Protein AF-A0A255Z510-F1 (afdb_monomer_lite)

Radius of gyration: 31.75 Å; chains: 1; bounding box: 48×51×96 Å

Structure (mmCIF, N/CA/C/O backbone):
data_AF-A0A255Z510-F1
#
_entry.id   AF-A0A255Z510-F1
#
loop_
_atom_site.group_PDB
_atom_site.id
_atom_site.type_symbol
_atom_site.label_atom_id
_atom_site.label_alt_id
_atom_site.label_comp_id
_atom_site.label_asym_id
_atom_site.label_entity_id
_atom_site.label_seq_id
_atom_site.pdbx_PDB_ins_code
_atom_site.Cartn_x
_atom_site.Cartn_y
_atom_site.Cartn_z
_atom_site.occupancy
_atom_site.B_iso_or_equiv
_atom_site.auth_seq_id
_atom_site.auth_comp_id
_atom_site.auth_asym_id
_atom_site.auth_atom_id
_atom_site.pdbx_PDB_model_num
ATOM 1 N N . MET A 1 1 ? -26.897 36.669 33.345 1.00 43.53 1 MET A N 1
ATOM 2 C CA . MET A 1 1 ? -26.541 37.392 32.107 1.00 43.53 1 MET A CA 1
ATOM 3 C C . MET A 1 1 ? -25.607 36.498 31.309 1.00 43.53 1 MET A C 1
ATOM 5 O O . MET A 1 1 ? -24.496 36.248 31.752 1.00 43.53 1 MET A O 1
ATOM 9 N N . LEU A 1 2 ? -26.125 35.897 30.235 1.00 43.50 2 LEU A N 1
ATOM 10 C CA . LEU A 1 2 ? -25.404 34.977 29.353 1.00 43.50 2 LEU A CA 1
ATOM 11 C C . LEU A 1 2 ? -24.525 35.775 28.381 1.00 43.50 2 LEU A C 1
ATOM 13 O O . LEU A 1 2 ? -25.047 36.623 27.664 1.00 43.50 2 LEU A O 1
ATOM 17 N N . ALA A 1 3 ? -23.245 35.425 28.277 1.00 45.19 3 ALA A N 1
ATOM 18 C CA . ALA A 1 3 ? -22.443 35.682 27.085 1.00 45.19 3 ALA A CA 1
ATOM 19 C C . ALA A 1 3 ? -21.872 34.339 26.617 1.00 45.19 3 ALA A C 1
ATOM 21 O O . ALA A 1 3 ? -20.962 33.766 27.207 1.00 45.19 3 ALA A O 1
ATOM 22 N N . ARG A 1 4 ? -22.534 33.800 25.598 1.00 41.00 4 ARG A N 1
ATOM 23 C CA . ARG A 1 4 ? -22.317 32.504 24.963 1.00 41.00 4 ARG A CA 1
ATOM 24 C C . ARG A 1 4 ? -21.358 32.753 23.795 1.00 41.00 4 ARG A C 1
ATOM 26 O O . ARG A 1 4 ? -21.764 33.363 22.812 1.00 41.00 4 ARG A O 1
ATOM 33 N N . GLN A 1 5 ? -20.093 32.352 23.915 1.00 53.41 5 GLN A N 1
ATOM 34 C CA . GLN A 1 5 ? -19.145 32.389 22.796 1.00 53.41 5 GLN A CA 1
ATOM 35 C C . GLN A 1 5 ? -19.374 31.164 21.908 1.00 53.41 5 GLN A C 1
ATOM 37 O O . GLN A 1 5 ? -19.189 30.022 22.320 1.00 53.41 5 GLN A O 1
ATOM 42 N N . ILE A 1 6 ? -19.856 31.439 20.700 1.00 55.66 6 ILE A N 1
ATOM 43 C CA . ILE A 1 6 ? -20.135 30.487 19.629 1.00 55.66 6 ILE A CA 1
ATOM 44 C C . ILE A 1 6 ? -18.880 30.445 18.743 1.00 55.66 6 ILE A C 1
ATOM 46 O O . ILE A 1 6 ? -18.477 31.506 18.259 1.00 55.66 6 ILE A O 1
ATOM 50 N N . PRO A 1 7 ? -18.246 29.282 18.508 1.00 52.12 7 PRO A N 1
ATOM 51 C CA . PRO A 1 7 ? -17.220 29.176 17.483 1.00 52.12 7 PRO A CA 1
ATOM 52 C C . PRO A 1 7 ? -17.886 29.351 16.116 1.00 52.12 7 PRO A C 1
ATOM 54 O O . PRO A 1 7 ? -18.854 28.670 15.777 1.00 52.12 7 PRO A O 1
ATOM 57 N N . ILE A 1 8 ? -17.390 30.333 15.371 1.00 60.22 8 ILE A N 1
ATOM 58 C CA . ILE A 1 8 ? -17.887 30.732 14.059 1.00 60.22 8 ILE A CA 1
ATOM 59 C C . ILE A 1 8 ? -17.797 29.536 13.107 1.00 60.22 8 ILE A C 1
ATOM 61 O O . ILE A 1 8 ? -16.718 29.039 12.790 1.00 60.22 8 ILE A O 1
ATOM 65 N N . LEU A 1 9 ? -18.974 29.086 12.677 1.00 47.97 9 LEU A N 1
ATOM 66 C CA . LEU A 1 9 ? -19.197 28.187 11.557 1.00 47.97 9 LEU A CA 1
ATOM 67 C C . LEU A 1 9 ? -18.524 28.746 10.297 1.00 47.97 9 LEU A C 1
ATOM 69 O O . LEU A 1 9 ? -18.868 29.829 9.823 1.00 47.97 9 LEU A O 1
ATOM 73 N N . LEU A 1 10 ? -17.605 27.962 9.735 1.00 48.06 10 LEU A N 1
ATOM 74 C CA . LEU A 1 10 ? -17.182 28.040 8.341 1.00 48.06 10 LEU A CA 1
ATOM 75 C C . LEU A 1 10 ? -18.398 27.762 7.442 1.00 48.06 10 LEU A C 1
ATOM 77 O O . LEU A 1 10 ? -18.708 26.622 7.107 1.00 48.06 10 LEU A O 1
ATOM 81 N N . LEU A 1 11 ? -19.106 28.826 7.073 1.00 47.59 11 LEU A N 1
ATOM 82 C CA . LEU A 1 11 ? -20.042 28.843 5.955 1.00 47.59 11 LEU A CA 1
ATOM 83 C C . LEU A 1 11 ? -19.226 28.819 4.656 1.00 47.59 11 LEU A C 1
ATOM 85 O O . LEU A 1 11 ? -18.730 29.850 4.208 1.00 47.59 11 LEU A O 1
ATOM 89 N N . LEU A 1 12 ? -19.080 27.634 4.059 1.00 52.16 12 LEU A N 1
ATOM 90 C CA . LEU A 1 12 ? -18.736 27.509 2.644 1.00 52.16 12 LEU A CA 1
ATOM 91 C C . LEU A 1 12 ? -19.890 28.098 1.813 1.00 52.16 12 LEU A C 1
ATOM 93 O O . LEU A 1 12 ? -21.011 27.591 1.916 1.00 52.16 12 LEU A O 1
ATOM 97 N N . PRO A 1 13 ? -19.664 29.103 0.949 1.00 51.03 13 PRO A N 1
ATOM 98 C CA . PRO A 1 13 ? -20.628 29.416 -0.088 1.00 51.03 13 PRO A CA 1
ATOM 99 C C . PRO A 1 13 ? -20.560 28.331 -1.171 1.00 51.03 13 PRO A C 1
ATOM 101 O O . PRO A 1 13 ? -19.645 28.289 -1.991 1.00 51.03 13 PRO A O 1
ATOM 104 N N . LEU A 1 14 ? -21.570 27.460 -1.190 1.00 54.03 14 LEU A N 1
ATOM 105 C CA . LEU A 1 14 ? -22.031 26.787 -2.403 1.00 54.03 14 LEU A CA 1
ATOM 106 C C . LEU A 1 14 ? -22.620 27.856 -3.334 1.00 54.03 14 LEU A C 1
ATOM 108 O O . LEU A 1 14 ? -23.817 28.126 -3.305 1.00 54.03 14 LEU A O 1
ATOM 112 N N . ALA A 1 15 ? -21.771 28.501 -4.131 1.00 50.41 15 ALA A N 1
ATOM 113 C CA . ALA A 1 15 ? -22.198 29.317 -5.259 1.00 50.41 15 ALA A CA 1
ATOM 114 C C . ALA A 1 15 ? -21.095 29.377 -6.327 1.00 50.41 15 ALA A C 1
ATOM 116 O O . ALA A 1 15 ? -19.949 29.701 -6.033 1.00 50.41 15 ALA A O 1
ATOM 117 N N . ALA A 1 16 ? -21.501 29.112 -7.571 1.00 42.50 16 ALA A N 1
ATOM 118 C CA . ALA A 1 16 ? -20.782 29.350 -8.825 1.00 42.50 16 ALA A CA 1
ATOM 119 C C . ALA A 1 16 ? -19.654 28.370 -9.218 1.00 42.50 16 ALA A C 1
ATOM 121 O O . ALA A 1 16 ? -18.504 28.749 -9.417 1.00 42.50 16 ALA A O 1
ATOM 122 N N . CYS A 1 17 ? -20.028 27.123 -9.522 1.00 51.06 17 CYS A N 1
ATOM 123 C CA . CYS A 1 17 ? -19.419 26.410 -10.653 1.00 51.06 17 CYS A CA 1
ATOM 124 C C . CYS A 1 17 ? -20.093 26.863 -11.958 1.00 51.06 17 CYS A C 1
ATOM 126 O O . CYS A 1 17 ? -20.907 26.151 -12.531 1.00 51.06 17 CYS A O 1
ATOM 128 N N . SER A 1 18 ? -19.790 28.077 -12.408 1.00 53.31 18 SER A N 1
ATOM 129 C CA . SER A 1 18 ? -20.008 28.509 -13.792 1.00 53.31 18 SER A CA 1
ATOM 130 C C . SER A 1 18 ? -19.282 29.831 -13.998 1.00 53.31 18 SER A C 1
ATOM 132 O O . SER A 1 18 ? -19.468 30.746 -13.203 1.00 53.31 18 SER A O 1
ATOM 134 N N . ALA A 1 19 ? -18.518 29.929 -15.084 1.00 49.62 19 ALA A N 1
ATOM 135 C CA . ALA A 1 19 ? -17.685 31.066 -15.482 1.00 49.62 19 ALA A CA 1
ATOM 136 C C . ALA A 1 19 ? -16.285 31.130 -14.841 1.00 49.62 19 ALA A C 1
ATOM 138 O O . ALA A 1 19 ? -15.955 32.001 -14.043 1.00 49.62 19 ALA A O 1
ATOM 139 N N . ARG A 1 20 ? -15.394 30.274 -15.345 1.00 41.16 20 ARG A N 1
ATOM 140 C CA . ARG A 1 20 ? -14.056 30.732 -15.742 1.00 41.16 20 ARG A CA 1
ATOM 141 C C . ARG A 1 20 ? -13.847 30.360 -17.201 1.00 41.16 20 ARG A C 1
ATOM 143 O O . ARG A 1 20 ? -13.207 29.375 -17.543 1.00 41.16 20 ARG A O 1
ATOM 150 N N . GLY A 1 21 ? -14.538 31.130 -18.044 1.00 41.62 21 GLY A N 1
ATOM 151 C CA . GLY A 1 21 ? -14.236 31.219 -19.463 1.00 41.62 21 GLY A CA 1
ATOM 152 C C . GLY A 1 21 ? -12.807 31.720 -19.593 1.00 41.62 21 GLY A C 1
ATOM 153 O O . GLY A 1 21 ? -12.439 32.707 -18.960 1.00 41.62 21 GLY A O 1
ATOM 154 N N . GLY A 1 22 ? -11.996 30.964 -20.321 1.00 43.47 22 GLY A N 1
ATOM 155 C CA . GLY A 1 22 ? -10.623 31.336 -20.591 1.00 43.47 22 GLY A CA 1
ATOM 156 C C . GLY A 1 22 ? -10.563 32.637 -21.380 1.00 43.47 22 GLY A C 1
ATOM 157 O O . GLY A 1 22 ? -11.280 32.803 -22.366 1.00 43.47 22 GLY A O 1
ATOM 158 N N . ASP A 1 23 ? -9.650 33.510 -20.971 1.00 50.34 23 ASP A N 1
ATOM 159 C CA . ASP A 1 23 ? -9.119 34.615 -21.769 1.00 50.34 23 ASP A CA 1
ATOM 160 C C . ASP A 1 23 ? -8.223 34.074 -22.894 1.00 50.34 23 ASP A C 1
ATOM 162 O O . ASP A 1 23 ? -7.039 34.390 -23.002 1.00 50.34 23 ASP A O 1
ATOM 166 N N . TRP A 1 24 ? -8.790 33.223 -23.744 1.00 44.78 24 TRP A N 1
ATOM 167 C CA . TRP A 1 24 ? -8.197 32.911 -25.034 1.00 44.78 24 TRP A CA 1
ATOM 168 C C . TRP A 1 24 ? -8.924 33.749 -26.083 1.00 44.78 24 TRP A C 1
ATOM 170 O O . TRP A 1 24 ? -10.155 33.688 -26.145 1.00 44.78 24 TRP A O 1
ATOM 180 N N . PRO A 1 25 ? -8.216 34.535 -26.914 1.00 54.12 25 PRO A N 1
ATOM 181 C CA . PRO A 1 25 ? -8.852 35.228 -28.023 1.00 54.12 25 PRO A CA 1
ATOM 182 C C . PRO A 1 25 ? -9.465 34.175 -28.947 1.00 54.12 25 PRO A C 1
ATOM 184 O O . PRO A 1 25 ? -8.770 33.416 -29.620 1.00 54.12 25 PRO A O 1
ATOM 187 N N . THR A 1 26 ? -10.791 34.082 -28.928 1.00 58.22 26 THR A N 1
ATOM 188 C CA . THR A 1 26 ? -11.532 33.131 -29.745 1.00 58.22 26 THR A CA 1
ATOM 189 C C . THR A 1 26 ? -11.298 33.462 -31.215 1.00 58.22 26 THR A C 1
ATOM 191 O O . THR A 1 26 ? -11.660 34.546 -31.663 1.00 58.22 26 THR A O 1
ATOM 194 N N . LEU A 1 27 ? -10.778 32.508 -31.989 1.00 55.25 27 LEU A N 1
ATOM 195 C CA . LEU A 1 27 ? -10.729 32.572 -33.459 1.00 55.25 27 LEU A CA 1
ATOM 196 C C . LEU A 1 27 ? -12.120 32.426 -34.111 1.00 55.25 27 LEU A C 1
ATOM 198 O O . LEU A 1 27 ? -12.230 32.270 -35.325 1.00 55.25 27 LEU A O 1
ATOM 202 N N . ALA A 1 28 ? -13.193 32.444 -33.318 1.00 52.06 28 ALA A N 1
ATOM 203 C CA . ALA A 1 28 ? -14.554 32.424 -33.821 1.00 52.06 28 ALA A CA 1
ATOM 204 C C . ALA A 1 28 ? -14.923 33.826 -34.348 1.00 52.06 28 ALA A C 1
ATOM 206 O O . ALA A 1 28 ? -14.896 34.783 -33.569 1.00 52.06 28 ALA A O 1
ATOM 207 N N . PRO A 1 29 ? -15.267 33.976 -35.640 1.00 55.94 29 PRO A N 1
ATOM 208 C CA . PRO A 1 29 ? -15.666 35.266 -36.188 1.00 55.94 29 PRO A CA 1
ATOM 209 C C . PRO A 1 29 ? -16.966 35.748 -35.537 1.00 55.94 29 PRO A C 1
ATOM 211 O O . PRO A 1 29 ? -17.890 34.964 -35.295 1.00 55.94 29 PRO A O 1
ATOM 214 N N . ARG A 1 30 ? -17.045 37.054 -35.261 1.00 55.94 30 ARG A N 1
ATOM 215 C CA . ARG A 1 30 ? -18.256 37.686 -34.727 1.00 55.94 30 ARG A CA 1
ATOM 216 C C . ARG A 1 30 ? -19.338 37.735 -35.807 1.00 55.94 30 ARG A C 1
ATOM 218 O O . ARG A 1 30 ? -19.047 37.784 -37.002 1.00 55.94 30 ARG A O 1
ATOM 225 N N . ALA A 1 31 ? -20.605 37.736 -35.392 1.00 47.28 31 ALA A N 1
ATOM 226 C CA . ALA A 1 31 ? -21.730 37.854 -36.316 1.00 47.28 31 ALA A CA 1
ATOM 227 C C . ALA A 1 31 ? -21.618 39.162 -37.125 1.00 47.28 31 ALA A C 1
ATOM 229 O O . ALA A 1 31 ? -21.738 40.248 -36.566 1.00 47.28 31 ALA A O 1
ATOM 230 N N . GLY A 1 32 ? -21.357 39.043 -38.432 1.00 57.75 32 GLY A N 1
ATOM 231 C CA . GLY A 1 32 ? -21.171 40.169 -39.357 1.00 57.75 32 GLY A CA 1
ATOM 232 C C . GLY A 1 32 ? -19.740 40.363 -39.877 1.00 57.75 32 GLY A C 1
ATOM 233 O O . GLY A 1 32 ? -19.560 41.063 -40.870 1.00 57.75 32 GLY A O 1
ATOM 234 N N . GLU A 1 33 ? -18.732 39.710 -39.294 1.00 51.09 33 GLU A N 1
ATOM 235 C CA . GLU A 1 33 ? -17.363 39.726 -39.821 1.00 51.09 33 GLU A CA 1
ATOM 236 C C . GLU A 1 33 ? -17.182 38.589 -40.835 1.00 51.09 33 GLU A C 1
ATOM 238 O O . GLU A 1 33 ? -17.042 37.413 -40.493 1.00 51.09 33 GLU A O 1
ATOM 243 N N . ILE A 1 34 ? -17.216 38.932 -42.122 1.00 47.69 34 ILE A N 1
ATOM 244 C CA . ILE A 1 34 ? -16.872 38.006 -43.203 1.00 47.69 34 ILE A CA 1
ATOM 245 C C . ILE A 1 34 ? -15.348 37.859 -43.195 1.00 47.69 34 ILE A C 1
ATOM 247 O O . ILE A 1 34 ? -14.644 38.754 -43.657 1.00 47.69 34 ILE A O 1
ATOM 251 N N . SER A 1 35 ? -14.818 36.744 -42.680 1.00 46.91 35 SER A N 1
ATOM 252 C CA . SER A 1 35 ? -13.405 36.402 -42.886 1.00 46.91 35 SER A CA 1
ATOM 253 C C . SER A 1 35 ? -13.127 36.297 -44.394 1.00 46.91 35 SER A C 1
ATOM 255 O O . SER A 1 35 ? -13.688 35.412 -4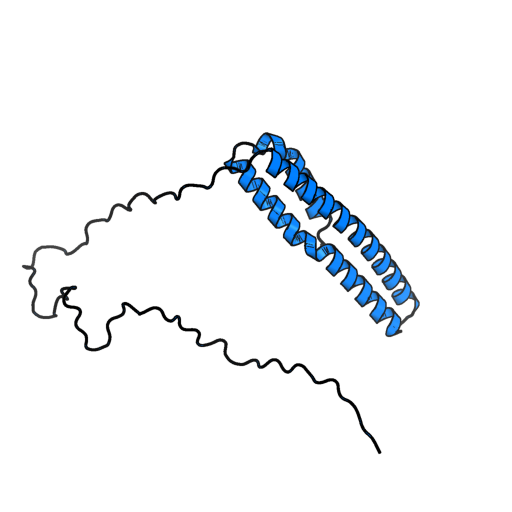5.042 1.00 46.91 35 SER A O 1
ATOM 257 N N . PRO A 1 36 ? -12.248 37.136 -44.974 1.00 52.69 36 PRO A N 1
ATOM 258 C CA . PRO A 1 36 ? -12.005 37.152 -46.419 1.00 52.69 36 PRO A CA 1
ATOM 259 C C . PRO A 1 36 ? -11.209 35.937 -46.926 1.00 52.69 36 PRO A C 1
ATOM 261 O O . PRO A 1 36 ? -11.006 35.796 -48.127 1.00 52.69 36 PRO A O 1
ATOM 264 N N . MET A 1 37 ? -10.758 35.047 -46.036 1.00 49.12 37 MET A N 1
ATOM 265 C CA . MET A 1 37 ? -9.882 33.918 -46.377 1.00 49.12 37 MET A CA 1
ATOM 266 C C . MET A 1 37 ? -10.582 32.558 -46.468 1.00 49.12 37 MET A C 1
ATOM 268 O O . MET A 1 37 ? -9.915 31.559 -46.717 1.00 49.12 37 MET A O 1
ATOM 272 N N . VAL A 1 38 ? -11.911 32.495 -46.333 1.00 50.78 38 VAL A N 1
ATOM 273 C CA . VAL A 1 38 ? -12.667 31.265 -46.623 1.00 50.78 38 VAL A CA 1
ATOM 274 C C . VAL A 1 38 ? -13.738 31.574 -47.667 1.00 50.78 38 VAL A C 1
ATOM 276 O O . VAL A 1 38 ? -14.759 32.176 -47.324 1.00 50.78 38 VAL A O 1
ATOM 279 N N . PRO A 1 39 ? -13.550 31.177 -48.938 1.00 51.88 39 PRO A N 1
ATOM 280 C CA . PRO A 1 39 ? -14.595 31.292 -49.944 1.00 51.88 39 PRO A CA 1
ATOM 281 C C . PRO A 1 39 ? -15.798 30.446 -49.511 1.00 51.88 39 PRO A C 1
ATOM 283 O O . PRO A 1 39 ? -15.734 29.218 -49.496 1.00 51.88 39 PRO A O 1
ATOM 286 N N . ARG A 1 40 ? -16.902 31.091 -49.125 1.00 53.81 40 ARG A N 1
ATOM 287 C CA . ARG A 1 40 ? -18.178 30.399 -48.918 1.00 53.81 40 ARG A CA 1
ATOM 288 C C . ARG A 1 40 ? -18.916 30.337 -50.250 1.00 53.81 40 ARG A C 1
ATOM 290 O O . ARG A 1 40 ? -19.138 31.369 -50.878 1.00 53.81 40 ARG A O 1
ATOM 297 N N . ASN A 1 41 ? -19.319 29.136 -50.658 1.00 49.06 41 ASN A N 1
ATOM 298 C CA . ASN A 1 41 ? -20.249 28.962 -51.770 1.00 49.06 41 ASN A CA 1
ATOM 299 C C . ASN A 1 41 ? -21.584 29.624 -51.401 1.00 49.06 41 ASN A C 1
ATOM 301 O O . ASN A 1 41 ? -22.259 29.205 -50.462 1.00 49.06 41 ASN A O 1
ATOM 305 N N . VAL A 1 42 ? -21.938 30.688 -52.120 1.00 52.69 42 VAL A N 1
ATOM 306 C CA . VAL A 1 42 ? -23.204 31.407 -51.955 1.00 52.69 42 VAL A CA 1
ATOM 307 C C . VAL A 1 42 ? -24.281 30.644 -52.723 1.00 52.69 42 VAL A C 1
ATOM 309 O O . VAL A 1 42 ? -24.102 30.340 -53.905 1.00 52.69 42 VAL A O 1
ATOM 312 N N . ALA A 1 43 ? -25.399 30.322 -52.071 1.00 43.84 43 ALA A N 1
ATOM 313 C CA . ALA A 1 43 ? -26.524 29.671 -52.735 1.00 43.84 43 ALA A CA 1
ATOM 314 C C . ALA A 1 43 ? -27.010 30.547 -53.906 1.00 43.84 43 ALA A C 1
ATOM 316 O O . ALA A 1 43 ? -27.406 31.692 -53.705 1.00 43.84 43 ALA A O 1
ATOM 317 N N . GLY A 1 44 ? -26.924 30.019 -55.132 1.00 52.47 44 GLY A N 1
ATOM 318 C CA . GLY A 1 44 ? -27.291 30.722 -56.369 1.00 52.47 44 GLY A CA 1
ATOM 319 C C . GLY A 1 44 ? -26.119 31.195 -57.241 1.00 52.47 44 GLY A C 1
ATOM 320 O O . GLY A 1 44 ? -26.348 31.551 -58.392 1.00 52.47 44 GLY A O 1
ATOM 321 N N . GLN A 1 45 ? -24.870 31.140 -56.765 1.00 50.62 45 GLN A N 1
ATOM 322 C CA . GLN A 1 45 ? -23.679 31.316 -57.611 1.00 50.62 45 GLN A CA 1
ATOM 323 C C . GLN A 1 45 ? -22.806 30.063 -57.548 1.00 50.62 45 GLN A C 1
ATOM 325 O O . GLN A 1 45 ? -21.812 30.000 -56.826 1.00 50.62 45 GLN A O 1
ATOM 330 N N . GLN A 1 46 ? -23.186 29.038 -58.310 1.00 47.78 46 GLN A N 1
ATOM 331 C CA . GLN A 1 46 ? -22.323 27.879 -58.509 1.00 47.78 46 GLN A CA 1
ATOM 332 C C . GLN A 1 46 ? -21.191 28.244 -59.478 1.00 47.78 46 GLN A C 1
ATOM 334 O O . GLN A 1 46 ? -21.429 28.519 -60.650 1.00 47.78 46 GLN A O 1
ATOM 339 N N . ARG A 1 47 ? -19.946 28.238 -58.986 1.00 50.28 47 ARG A N 1
ATOM 340 C CA . ARG A 1 47 ? -18.723 28.264 -59.815 1.00 50.28 47 ARG A CA 1
ATOM 341 C C . ARG A 1 47 ? -18.262 26.867 -60.247 1.00 50.28 47 ARG A C 1
ATOM 343 O O . ARG A 1 47 ? -17.194 26.735 -60.835 1.00 50.28 47 ARG A O 1
ATOM 350 N N . CYS A 1 48 ? -19.049 25.833 -59.970 1.00 46.38 48 CYS A N 1
ATOM 351 C CA . CYS A 1 48 ? -18.772 24.479 -60.427 1.00 46.38 48 CYS A CA 1
ATOM 352 C C . CYS A 1 48 ? -19.699 24.171 -61.607 1.00 46.38 48 CYS A C 1
ATOM 354 O O . CYS A 1 48 ? -20.914 24.128 -61.403 1.00 46.38 48 CYS A O 1
ATOM 356 N N . PRO A 1 49 ? -19.178 23.978 -62.834 1.00 46.09 49 PRO A N 1
ATOM 357 C CA . PRO A 1 49 ? -19.983 23.396 -63.894 1.00 46.09 49 PRO A CA 1
ATOM 358 C C . PRO A 1 49 ? -20.447 22.007 -63.438 1.00 46.09 49 PRO A C 1
ATOM 360 O O . PRO A 1 49 ? -19.679 21.233 -62.866 1.00 46.09 49 PRO A O 1
ATOM 363 N N . VAL A 1 50 ? -21.735 21.748 -63.642 1.00 47.78 50 VAL A N 1
ATOM 364 C CA . VAL A 1 50 ? -22.496 20.575 -63.196 1.00 47.78 50 VAL A CA 1
ATOM 365 C C . VAL A 1 50 ? -21.932 19.297 -63.833 1.00 47.78 50 VAL A C 1
ATOM 367 O O . VAL A 1 50 ? -22.447 18.851 -64.849 1.00 47.78 50 VAL A O 1
ATOM 370 N N . ALA A 1 51 ? -20.835 18.749 -63.295 1.00 50.12 51 ALA A N 1
ATOM 371 C CA . ALA A 1 51 ? -20.290 17.441 -63.692 1.00 50.12 51 ALA A CA 1
ATOM 372 C C . ALA A 1 51 ? -19.184 16.874 -62.771 1.00 50.12 51 ALA A C 1
ATOM 374 O O . ALA A 1 51 ? -18.474 15.967 -63.199 1.00 50.12 51 ALA A O 1
ATOM 375 N N . VAL A 1 52 ? -18.964 17.382 -61.551 1.00 51.06 52 VAL A N 1
ATOM 376 C CA . VAL A 1 52 ? -17.927 16.803 -60.675 1.00 51.06 52 VAL A CA 1
ATOM 377 C C . VAL A 1 52 ? -18.425 16.719 -59.240 1.00 51.06 52 VAL A C 1
ATOM 379 O O . VAL A 1 52 ? -18.647 17.744 -58.595 1.00 51.06 52 VAL A O 1
ATOM 382 N N . ASP A 1 53 ? -18.603 15.491 -58.755 1.00 49.47 53 ASP A N 1
ATOM 383 C CA . ASP A 1 53 ? -18.845 15.203 -57.345 1.00 49.47 53 ASP A CA 1
ATOM 384 C C . ASP A 1 53 ? -17.741 15.843 -56.495 1.00 49.47 53 ASP A C 1
ATOM 386 O O . ASP A 1 53 ? -16.562 15.505 -56.608 1.00 49.47 53 ASP A O 1
ATOM 390 N N . CYS A 1 54 ? -18.119 16.781 -55.626 1.00 46.62 54 CYS A N 1
ATOM 391 C CA . CYS A 1 54 ? -17.224 17.386 -54.642 1.00 46.62 54 CYS A CA 1
ATOM 392 C C . CYS A 1 54 ? -17.008 16.444 -53.447 1.00 46.62 54 CYS A C 1
ATOM 394 O O . CYS A 1 54 ? -17.296 16.805 -52.306 1.00 46.62 54 CYS A O 1
ATOM 396 N N . ALA A 1 55 ? -16.516 15.230 -53.689 1.00 52.59 55 ALA A N 1
ATOM 397 C CA . ALA A 1 55 ? -15.974 14.411 -52.615 1.00 52.59 55 ALA A CA 1
ATOM 398 C C . ALA A 1 55 ? -14.572 14.944 -52.258 1.00 52.59 55 ALA A C 1
ATOM 400 O O . ALA A 1 55 ? -13.740 15.090 -53.160 1.00 52.59 55 ALA A O 1
ATOM 401 N N . PRO A 1 56 ? -14.279 15.267 -50.982 1.00 54.34 56 PRO A N 1
ATOM 402 C CA . PRO A 1 56 ? -12.917 15.612 -50.594 1.00 54.34 56 PRO A CA 1
ATOM 403 C C . PRO A 1 56 ? -11.995 14.419 -50.898 1.00 54.34 56 PRO A C 1
ATOM 405 O O . PRO A 1 56 ? -12.413 13.272 -50.707 1.00 54.34 56 PRO A O 1
ATOM 408 N N . PRO A 1 57 ? -10.754 14.647 -51.371 1.00 58.44 57 PRO A N 1
ATOM 409 C CA . PRO A 1 57 ? -9.814 13.553 -51.559 1.00 58.44 57 PRO A CA 1
ATOM 410 C C . PRO A 1 57 ? -9.616 12.848 -50.215 1.00 58.44 57 PRO A C 1
ATOM 412 O O . PRO A 1 57 ? -9.508 13.508 -49.179 1.00 58.44 57 PRO A O 1
ATOM 415 N N . ALA A 1 58 ? -9.595 11.514 -50.228 1.00 59.97 58 ALA A N 1
ATOM 416 C CA . ALA A 1 58 ? -9.331 10.724 -49.035 1.00 59.97 58 ALA A CA 1
ATOM 417 C C . ALA A 1 58 ? -7.996 11.177 -48.430 1.00 59.97 58 ALA A C 1
ATOM 419 O O . ALA A 1 58 ? -6.930 10.971 -49.013 1.00 59.97 58 ALA A O 1
ATOM 420 N N . VAL A 1 59 ? -8.064 11.845 -47.278 1.00 58.59 59 VAL A N 1
ATOM 421 C CA . VAL A 1 59 ? -6.879 12.233 -46.523 1.00 58.59 59 VAL A CA 1
ATOM 422 C C . VAL A 1 59 ? -6.302 10.940 -45.970 1.00 58.59 59 VAL A C 1
ATOM 424 O O . VAL A 1 59 ? -6.875 10.333 -45.067 1.00 58.59 59 VAL A O 1
ATOM 427 N N . VAL A 1 60 ? -5.190 10.485 -46.545 1.00 64.00 60 VAL A N 1
ATOM 428 C CA . VAL A 1 60 ? -4.367 9.459 -45.905 1.00 64.00 60 VAL A CA 1
ATOM 429 C C . VAL A 1 60 ? -3.933 10.073 -44.580 1.00 64.00 60 VAL A C 1
ATOM 431 O O . VAL A 1 60 ? -3.284 11.121 -44.585 1.00 64.00 60 VAL A O 1
ATOM 434 N N . ALA A 1 61 ? -4.370 9.497 -43.458 1.00 64.25 61 ALA A N 1
ATOM 435 C CA . ALA A 1 61 ? -3.961 9.966 -42.143 1.00 64.25 61 ALA A CA 1
ATOM 436 C C . ALA A 1 61 ? -2.429 10.049 -42.128 1.00 64.25 61 ALA A C 1
ATOM 438 O O . ALA A 1 61 ? -1.751 9.060 -42.419 1.00 64.25 61 ALA A O 1
ATOM 439 N N . ALA A 1 62 ? -1.889 11.244 -41.877 1.00 64.06 62 ALA A N 1
ATOM 440 C CA . ALA A 1 62 ? -0.457 11.397 -41.678 1.00 64.06 62 ALA A CA 1
ATOM 441 C C . ALA A 1 62 ? -0.045 10.454 -40.535 1.00 64.06 62 ALA A C 1
ATOM 443 O O . ALA A 1 62 ? -0.790 10.371 -39.553 1.00 64.06 62 ALA A O 1
ATOM 444 N N . PRO A 1 63 ? 1.079 9.725 -40.650 1.00 65.06 63 PRO A N 1
ATOM 445 C CA . PRO A 1 63 ? 1.541 8.885 -39.557 1.00 65.06 63 PRO A CA 1
ATOM 446 C C . PRO A 1 63 ? 1.663 9.754 -38.306 1.00 65.06 63 PRO A C 1
ATOM 448 O O . PRO A 1 63 ? 2.259 10.832 -38.360 1.00 65.06 63 PRO A O 1
ATOM 451 N N . GLU A 1 64 ? 1.038 9.315 -37.213 1.00 68.75 64 GLU A N 1
ATOM 452 C CA . GLU A 1 64 ? 1.087 10.034 -35.946 1.00 68.75 64 GLU A CA 1
ATOM 453 C C . GLU A 1 64 ? 2.552 10.245 -35.561 1.00 68.75 64 GLU A C 1
ATOM 455 O O . GLU A 1 64 ? 3.338 9.298 -35.474 1.00 68.75 64 GLU A O 1
ATOM 460 N N . SER A 1 65 ? 2.938 11.506 -35.375 1.00 68.06 65 SER A N 1
ATOM 461 C CA . SER A 1 65 ? 4.255 11.866 -34.874 1.00 68.06 65 SER A CA 1
ATOM 462 C C . SER A 1 65 ? 4.375 11.303 -33.459 1.00 68.06 65 SER A C 1
ATOM 464 O O . SER A 1 65 ? 3.825 11.873 -32.517 1.00 68.06 65 SER A O 1
ATOM 466 N N . VAL A 1 66 ? 5.066 10.175 -33.293 1.00 69.62 66 VAL A N 1
ATOM 467 C CA . VAL A 1 66 ? 5.370 9.649 -31.960 1.00 69.62 66 VAL A CA 1
ATOM 468 C C . VAL A 1 66 ? 6.257 10.682 -31.273 1.00 69.62 66 VAL A C 1
ATOM 470 O O . VAL A 1 66 ? 7.362 10.970 -31.739 1.00 69.62 66 VAL A O 1
ATOM 473 N N . ALA A 1 67 ? 5.747 11.297 -30.205 1.00 75.81 67 ALA A N 1
ATOM 474 C CA . ALA A 1 67 ? 6.537 12.218 -29.403 1.00 75.81 67 ALA A CA 1
ATOM 475 C C . ALA A 1 67 ? 7.817 11.503 -28.930 1.00 75.81 67 ALA A C 1
ATOM 477 O O . ALA A 1 67 ? 7.743 10.323 -28.574 1.00 75.81 67 ALA A O 1
ATOM 478 N N . PRO A 1 68 ? 8.981 12.180 -28.910 1.00 71.19 68 PRO A N 1
ATOM 479 C CA . PRO A 1 68 ? 10.192 11.597 -28.352 1.00 71.19 68 PRO A CA 1
ATOM 480 C C . PRO A 1 68 ? 9.909 11.130 -26.926 1.00 71.19 68 PRO A C 1
ATOM 482 O O . PRO A 1 68 ? 9.528 11.939 -26.076 1.00 71.19 68 PRO A O 1
ATOM 485 N N . GLN A 1 69 ? 10.056 9.831 -26.670 1.00 66.81 69 GLN A N 1
ATOM 486 C CA . GLN A 1 69 ? 9.939 9.334 -25.309 1.00 66.81 69 GLN A CA 1
ATOM 487 C C . GLN A 1 69 ? 11.103 9.886 -24.473 1.00 66.81 69 GLN A C 1
ATOM 489 O O . GLN A 1 69 ? 12.233 9.966 -24.973 1.00 66.81 69 GLN A O 1
ATOM 494 N N . PRO A 1 70 ? 10.848 10.299 -23.219 1.00 70.38 70 PRO A N 1
ATOM 495 C CA . PRO A 1 70 ? 11.919 10.667 -22.308 1.00 70.38 70 PRO A CA 1
ATOM 496 C C . PRO A 1 70 ? 12.884 9.484 -22.128 1.00 70.38 70 PRO A C 1
ATOM 498 O O . PRO A 1 70 ? 12.468 8.328 -22.236 1.00 70.38 70 PRO A O 1
ATOM 501 N N . PRO A 1 71 ? 14.176 9.749 -21.865 1.00 73.38 71 PRO A N 1
ATOM 502 C CA . PRO A 1 71 ? 15.141 8.684 -21.639 1.00 73.38 71 PRO A CA 1
ATOM 503 C C . PRO A 1 71 ? 14.722 7.830 -20.439 1.00 73.38 71 PRO A C 1
ATOM 505 O O . PRO A 1 71 ? 14.237 8.354 -19.433 1.00 73.38 71 PRO A O 1
ATOM 508 N N . ALA A 1 72 ? 14.944 6.519 -20.550 1.00 72.12 72 ALA A N 1
ATOM 509 C CA . ALA A 1 72 ? 14.702 5.585 -19.460 1.00 72.12 72 ALA A CA 1
ATOM 510 C C . ALA A 1 72 ? 15.481 6.002 -18.194 1.00 72.12 72 ALA A C 1
ATOM 512 O O . ALA A 1 72 ? 16.619 6.482 -18.298 1.00 72.12 72 ALA A O 1
ATOM 513 N N . PRO A 1 73 ? 14.895 5.834 -16.993 1.00 79.12 73 PRO A N 1
ATOM 514 C CA . PRO A 1 73 ? 15.585 6.140 -15.749 1.00 79.12 73 PRO A CA 1
ATOM 515 C C . PRO A 1 73 ? 16.806 5.222 -15.570 1.00 79.12 73 PRO A C 1
ATOM 517 O O . PRO A 1 73 ? 16.770 4.059 -15.969 1.00 79.12 73 PRO A O 1
ATOM 520 N N . PRO A 1 74 ? 17.891 5.700 -14.937 1.00 85.56 74 PRO A N 1
ATOM 521 C CA . PRO A 1 74 ? 19.036 4.846 -14.654 1.00 85.56 74 PRO A CA 1
ATOM 522 C C . PRO A 1 74 ? 18.651 3.748 -13.652 1.00 85.56 74 PRO A C 1
ATOM 524 O O . PRO A 1 74 ? 17.928 4.008 -12.689 1.00 85.56 74 PRO A O 1
ATOM 527 N N . ALA A 1 75 ? 19.214 2.546 -13.808 1.00 86.38 75 ALA A N 1
ATOM 528 C CA . ALA A 1 75 ? 18.948 1.392 -12.937 1.00 86.38 75 ALA A CA 1
ATOM 529 C C . ALA A 1 75 ? 19.121 1.693 -11.431 1.00 86.38 75 ALA A C 1
ATOM 531 O O . ALA A 1 75 ? 18.370 1.200 -10.591 1.00 86.38 75 ALA A O 1
ATOM 532 N N . ALA A 1 76 ? 20.075 2.561 -11.074 1.00 89.19 76 ALA A N 1
ATOM 533 C CA . ALA A 1 76 ? 20.281 3.000 -9.692 1.00 89.19 76 ALA A CA 1
ATOM 534 C C . ALA A 1 76 ? 19.086 3.791 -9.121 1.00 89.19 76 ALA A C 1
ATOM 536 O O . ALA A 1 76 ? 18.790 3.670 -7.934 1.00 89.19 76 ALA A O 1
ATOM 537 N N . ALA A 1 77 ? 18.388 4.578 -9.947 1.00 91.62 77 ALA A N 1
ATOM 538 C CA . ALA A 1 77 ? 17.192 5.306 -9.526 1.00 91.62 77 ALA A CA 1
ATOM 539 C C . ALA A 1 77 ? 16.011 4.353 -9.302 1.00 91.62 77 ALA A C 1
ATOM 541 O O . ALA A 1 77 ? 15.327 4.474 -8.290 1.00 91.62 77 ALA A O 1
ATOM 542 N N . VAL A 1 78 ? 15.831 3.362 -10.185 1.00 92.56 78 VAL A N 1
ATOM 543 C CA . VAL A 1 78 ? 14.811 2.309 -10.028 1.00 92.56 78 VAL A CA 1
ATOM 544 C C . VAL A 1 78 ? 15.033 1.533 -8.728 1.00 92.56 78 VAL A C 1
ATOM 546 O O . VAL A 1 78 ? 14.108 1.363 -7.937 1.00 92.56 78 VAL A O 1
ATOM 549 N N . LEU A 1 79 ? 16.276 1.124 -8.457 1.00 93.25 79 LEU A N 1
ATOM 550 C CA . LEU A 1 79 ? 16.644 0.430 -7.222 1.00 93.25 79 LEU A CA 1
ATOM 551 C C . LEU A 1 79 ? 16.366 1.279 -5.969 1.00 93.25 79 LEU A C 1
ATOM 553 O O . LEU A 1 79 ? 15.829 0.778 -4.977 1.00 93.25 79 LEU A O 1
ATOM 557 N N . ALA A 1 80 ? 16.718 2.566 -6.009 1.00 95.44 80 ALA A N 1
ATOM 558 C CA . ALA A 1 80 ? 16.464 3.484 -4.904 1.00 95.44 80 ALA A CA 1
ATOM 559 C C . ALA A 1 80 ? 14.960 3.669 -4.649 1.00 95.44 80 ALA A C 1
ATOM 561 O O . ALA A 1 80 ? 14.529 3.690 -3.495 1.00 95.44 80 ALA A O 1
ATOM 562 N N . GLU A 1 81 ? 14.157 3.762 -5.711 1.00 95.50 81 GLU A N 1
ATOM 563 C CA . GLU A 1 81 ? 12.705 3.881 -5.606 1.00 95.50 81 GLU A CA 1
ATOM 564 C C . GLU A 1 81 ? 12.063 2.606 -5.043 1.00 95.50 81 GLU A C 1
ATOM 566 O O . GLU A 1 81 ? 11.268 2.706 -4.110 1.00 95.50 81 GLU A O 1
ATOM 571 N N . LEU A 1 82 ? 12.471 1.416 -5.501 1.00 95.94 82 LEU A N 1
ATOM 572 C CA . LEU A 1 82 ? 12.013 0.135 -4.940 1.00 95.94 82 LEU A CA 1
ATOM 573 C C . LEU A 1 82 ? 12.303 0.032 -3.440 1.00 95.94 82 LEU A C 1
ATOM 575 O O . LEU A 1 82 ? 11.409 -0.274 -2.652 1.00 95.94 82 LEU A O 1
ATOM 579 N N . THR A 1 83 ? 13.525 0.381 -3.035 1.00 97.44 83 THR A N 1
ATOM 580 C CA . THR A 1 83 ? 13.927 0.378 -1.620 1.00 97.44 83 THR A CA 1
ATOM 581 C C . THR A 1 83 ? 13.090 1.364 -0.798 1.00 97.44 83 THR A C 1
ATOM 583 O O . THR A 1 83 ? 12.683 1.075 0.328 1.00 97.44 83 THR A O 1
ATOM 586 N N . GLN A 1 84 ? 12.796 2.543 -1.354 1.00 97.38 84 GLN A N 1
ATOM 587 C CA . GLN A 1 84 ? 11.949 3.532 -0.691 1.00 97.38 84 GLN A CA 1
ATOM 588 C C . GLN A 1 84 ? 10.500 3.045 -0.553 1.00 97.38 84 GLN A C 1
ATOM 590 O O . GLN A 1 84 ? 9.878 3.265 0.489 1.00 97.38 84 GLN A O 1
ATOM 595 N N . ILE A 1 85 ? 9.949 2.422 -1.596 1.00 97.06 85 ILE A N 1
ATOM 596 C CA . ILE A 1 85 ? 8.595 1.863 -1.584 1.00 97.06 85 ILE A CA 1
ATOM 597 C C . ILE A 1 85 ? 8.487 0.773 -0.515 1.00 97.06 85 ILE A C 1
ATOM 599 O O . ILE A 1 85 ? 7.536 0.781 0.265 1.00 97.06 85 ILE A O 1
ATOM 603 N N . GLU A 1 86 ? 9.479 -0.109 -0.421 1.00 97.62 86 GLU A N 1
ATOM 604 C CA . GLU A 1 86 ? 9.528 -1.147 0.606 1.00 97.62 86 GLU A CA 1
ATOM 605 C C . GLU A 1 86 ? 9.532 -0.553 2.021 1.00 97.62 86 GLU A C 1
ATOM 607 O O . GLU A 1 86 ? 8.675 -0.900 2.832 1.00 97.62 86 GLU A O 1
ATOM 612 N N . ALA A 1 87 ? 10.389 0.436 2.289 1.00 97.81 87 ALA A N 1
ATOM 613 C CA . ALA A 1 87 ? 10.436 1.103 3.592 1.00 97.81 87 ALA A CA 1
ATOM 614 C C . ALA A 1 87 ? 9.114 1.810 3.957 1.00 97.81 87 ALA A C 1
ATOM 616 O O . ALA A 1 87 ? 8.692 1.811 5.118 1.00 97.81 87 ALA A O 1
ATOM 617 N N . LYS A 1 88 ? 8.438 2.419 2.974 1.00 97.38 88 LYS A N 1
ATOM 618 C CA . LYS A 1 88 ? 7.111 3.025 3.168 1.00 97.38 88 LYS A CA 1
ATOM 619 C C . LYS A 1 88 ? 6.060 1.964 3.483 1.00 97.38 88 LYS A C 1
ATOM 621 O O . LYS A 1 88 ? 5.242 2.174 4.374 1.00 97.38 88 LYS A O 1
ATOM 626 N N . MET A 1 89 ? 6.095 0.827 2.796 1.00 97.00 89 MET A N 1
ATOM 627 C CA . MET A 1 89 ? 5.182 -0.278 3.062 1.00 97.00 89 MET A CA 1
ATOM 628 C C . MET A 1 89 ? 5.417 -0.883 4.450 1.00 97.00 89 MET A C 1
ATOM 630 O O . MET A 1 89 ? 4.456 -1.074 5.186 1.00 97.00 89 MET A O 1
ATOM 634 N N . ASP A 1 90 ? 6.671 -1.064 4.875 1.00 97.25 90 ASP A N 1
ATOM 635 C CA . ASP A 1 90 ? 7.012 -1.493 6.240 1.00 97.25 90 ASP A CA 1
ATOM 636 C C . ASP A 1 90 ? 6.460 -0.539 7.314 1.00 97.25 90 ASP A C 1
ATOM 638 O O . ASP A 1 90 ? 6.077 -0.959 8.410 1.00 97.25 90 ASP A O 1
ATOM 642 N N . ALA A 1 91 ? 6.450 0.767 7.039 1.00 97.00 91 ALA A N 1
ATOM 643 C CA . ALA A 1 91 ? 5.849 1.751 7.934 1.00 97.00 91 ALA A CA 1
ATOM 644 C C . ALA A 1 91 ? 4.322 1.596 7.988 1.00 97.00 91 ALA A C 1
ATOM 646 O O . ALA A 1 91 ? 3.773 1.435 9.078 1.00 97.00 91 ALA A O 1
ATOM 647 N N . ILE A 1 92 ? 3.662 1.540 6.825 1.00 96.31 92 ILE A N 1
ATOM 648 C CA . ILE A 1 92 ? 2.207 1.341 6.715 1.00 96.31 92 ILE A CA 1
ATOM 649 C C . ILE A 1 92 ? 1.779 0.068 7.448 1.00 96.31 92 ILE A C 1
ATOM 651 O O . ILE A 1 92 ? 0.804 0.080 8.194 1.00 96.31 92 ILE A O 1
ATOM 655 N N . GLU A 1 93 ? 2.514 -1.031 7.291 1.00 96.12 93 GLU A N 1
ATOM 656 C CA . GLU A 1 93 ? 2.196 -2.294 7.952 1.00 96.12 93 GLU A CA 1
ATOM 657 C C . GLU A 1 93 ? 2.272 -2.216 9.470 1.00 96.12 93 GLU A C 1
ATOM 659 O O . GLU A 1 93 ? 1.379 -2.717 10.159 1.00 96.12 93 GLU A O 1
ATOM 664 N N . ARG A 1 94 ? 3.320 -1.587 10.008 1.00 96.81 94 ARG A N 1
ATOM 665 C CA . ARG A 1 94 ? 3.477 -1.414 11.458 1.00 96.81 94 ARG A CA 1
ATOM 666 C C . ARG A 1 94 ? 2.383 -0.525 12.038 1.00 96.81 94 ARG A C 1
ATOM 668 O O . ARG A 1 94 ? 1.819 -0.858 13.089 1.00 96.81 94 ARG A O 1
ATOM 675 N N . ASP A 1 95 ? 2.058 0.559 11.344 1.00 96.19 95 ASP A N 1
ATOM 676 C CA . ASP A 1 95 ? 1.017 1.498 11.756 1.00 96.19 95 ASP A CA 1
ATOM 677 C C . ASP A 1 95 ? -0.363 0.833 11.689 1.00 96.19 95 ASP A C 1
ATOM 679 O O . ASP A 1 95 ? -1.11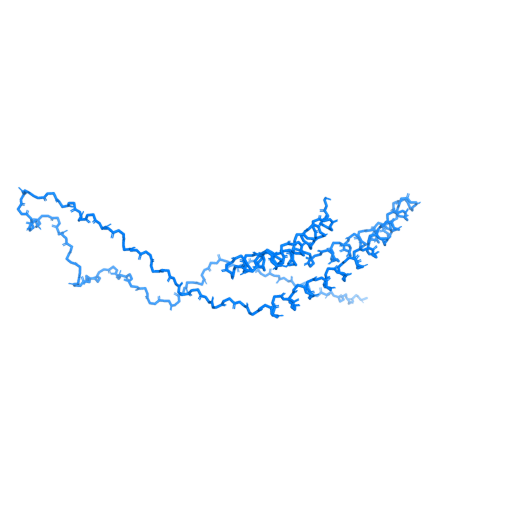8 0.858 12.665 1.00 96.19 95 ASP A O 1
ATOM 683 N N . ALA A 1 96 ? -0.660 0.125 10.596 1.00 95.75 96 ALA A N 1
ATOM 684 C CA . ALA A 1 96 ? -1.893 -0.633 10.431 1.00 95.75 96 ALA A CA 1
ATOM 685 C C . ALA A 1 96 ? -2.014 -1.768 11.456 1.00 95.75 96 ALA A C 1
ATOM 687 O O . ALA A 1 96 ? -3.086 -1.967 12.021 1.00 95.75 96 ALA A O 1
ATOM 688 N N . ALA A 1 97 ? -0.942 -2.507 11.755 1.00 95.50 97 ALA A N 1
ATOM 689 C CA . ALA A 1 97 ? -0.959 -3.557 12.776 1.00 95.50 97 ALA A CA 1
ATOM 690 C C . ALA A 1 97 ? -1.282 -2.995 14.167 1.00 95.50 97 ALA A C 1
ATOM 692 O O . ALA A 1 97 ? -2.046 -3.592 14.929 1.00 95.50 97 ALA A O 1
ATOM 693 N N . THR A 1 98 ? -0.731 -1.829 14.497 1.00 95.56 98 THR A N 1
ATOM 694 C CA . THR A 1 98 ? -1.034 -1.130 15.750 1.00 95.56 98 THR A CA 1
ATOM 695 C C . THR A 1 98 ? -2.488 -0.667 15.774 1.00 95.56 98 THR A C 1
ATOM 697 O O . THR A 1 98 ? -3.224 -1.039 16.686 1.00 95.56 98 THR A O 1
ATOM 700 N N . ALA A 1 99 ? -2.953 -0.001 14.719 1.00 96.19 99 ALA A N 1
ATOM 701 C CA . ALA A 1 99 ? -4.334 0.458 14.624 1.00 96.19 99 ALA A CA 1
ATOM 702 C C . ALA A 1 99 ? -5.361 -0.695 14.625 1.00 96.19 99 ALA A C 1
ATOM 704 O O . ALA A 1 99 ? -6.427 -0.566 15.224 1.00 96.19 99 ALA A O 1
ATOM 705 N N . ARG A 1 100 ? -5.044 -1.853 14.023 1.00 95.88 100 ARG A N 1
ATOM 706 C CA . ARG A 1 100 ? -5.889 -3.064 14.075 1.00 95.88 100 ARG A CA 1
ATOM 707 C C . ARG A 1 100 ? -6.032 -3.589 15.501 1.00 95.88 100 ARG A C 1
ATOM 709 O O . ARG A 1 100 ? -7.140 -3.943 15.902 1.00 95.88 100 ARG A O 1
ATOM 716 N N . ARG A 1 101 ? -4.940 -3.625 16.275 1.00 96.62 101 ARG A N 1
ATOM 717 C CA . ARG A 1 101 ? -4.974 -4.030 17.692 1.00 96.62 101 ARG A CA 1
ATOM 718 C C . ARG A 1 101 ? -5.807 -3.064 18.531 1.00 96.62 101 ARG A C 1
ATOM 720 O O . ARG A 1 101 ? -6.627 -3.513 19.333 1.00 96.62 101 ARG A O 1
ATOM 727 N N . ASP A 1 102 ? -5.662 -1.764 18.299 1.00 95.50 102 ASP A N 1
ATOM 728 C CA . ASP A 1 102 ? -6.441 -0.738 18.996 1.00 95.50 102 ASP A CA 1
ATOM 729 C C . ASP A 1 102 ? -7.933 -0.840 18.661 1.00 95.50 102 ASP A C 1
ATOM 731 O O . ASP A 1 102 ? -8.776 -0.807 19.558 1.00 95.50 102 ASP A O 1
ATOM 735 N N . ALA A 1 103 ? -8.272 -1.037 17.383 1.00 95.12 103 ALA A N 1
ATOM 736 C CA . ALA A 1 103 ? -9.648 -1.235 16.937 1.00 95.12 103 ALA A CA 1
ATOM 737 C C . ALA A 1 103 ? -10.263 -2.510 17.530 1.00 95.12 103 ALA A C 1
ATOM 739 O O . ALA A 1 103 ? -11.388 -2.473 18.026 1.00 95.12 103 ALA A O 1
ATOM 740 N N . ALA A 1 104 ? -9.527 -3.625 17.547 1.00 94.69 104 ALA A N 1
ATOM 741 C CA . ALA A 1 104 ? -9.982 -4.864 18.176 1.00 94.69 104 ALA A CA 1
ATOM 742 C C . ALA A 1 104 ? -10.237 -4.682 19.681 1.00 94.69 104 ALA A C 1
ATOM 744 O O . ALA A 1 104 ? -11.282 -5.089 20.188 1.00 94.69 104 ALA A O 1
ATOM 745 N N . THR A 1 105 ? -9.323 -4.003 20.379 1.00 94.94 105 THR A N 1
ATOM 746 C CA . THR A 1 105 ? -9.451 -3.707 21.813 1.00 94.94 105 THR A CA 1
ATOM 747 C C . THR A 1 105 ? -10.657 -2.806 22.089 1.00 94.94 105 THR A C 1
ATOM 749 O O . THR A 1 105 ? -11.442 -3.076 22.998 1.00 94.94 105 THR A O 1
ATOM 752 N N . ALA A 1 106 ? -10.859 -1.763 21.279 1.00 93.12 106 ALA A N 1
ATOM 753 C CA . ALA A 1 106 ? -11.985 -0.849 21.429 1.00 93.12 106 ALA A CA 1
ATOM 754 C C . ALA A 1 106 ? -13.335 -1.530 21.141 1.00 93.12 106 ALA A C 1
ATOM 756 O O . ALA A 1 106 ? -14.300 -1.289 21.867 1.00 93.12 106 ALA A O 1
ATOM 757 N N . ARG A 1 107 ? -13.403 -2.424 20.143 1.00 90.75 107 ARG A N 1
ATOM 758 C CA . ARG A 1 107 ? -14.600 -3.237 19.863 1.00 90.75 107 ARG A CA 1
ATOM 759 C C . ARG A 1 107 ? -14.919 -4.202 21.000 1.00 90.75 107 ARG A C 1
ATOM 761 O O . ARG A 1 107 ? -16.078 -4.300 21.392 1.00 90.75 107 ARG A O 1
ATOM 768 N N . ALA A 1 108 ? -13.911 -4.870 21.561 1.00 91.50 108 ALA A N 1
ATOM 769 C CA . ALA A 1 108 ? -14.100 -5.747 22.715 1.00 91.50 108 ALA A CA 1
ATOM 770 C C . ALA A 1 108 ? -14.649 -4.968 23.923 1.00 91.50 108 ALA A C 1
ATOM 772 O O . ALA A 1 108 ? -15.625 -5.393 24.539 1.00 91.50 108 ALA A O 1
ATOM 773 N N . ALA A 1 109 ? -14.091 -3.786 24.205 1.00 89.69 109 ALA A N 1
ATOM 774 C CA . ALA A 1 109 ? -14.577 -2.916 25.273 1.00 89.69 109 ALA A CA 1
ATOM 775 C C . ALA A 1 109 ? -16.029 -2.457 25.038 1.00 89.69 109 ALA A C 1
ATOM 777 O O . ALA A 1 109 ? -16.850 -2.535 25.953 1.00 89.69 109 ALA A O 1
ATOM 778 N N . ALA A 1 110 ? -16.375 -2.039 23.815 1.00 88.31 110 ALA A N 1
ATOM 779 C CA . ALA A 1 110 ? -17.741 -1.650 23.459 1.00 88.31 110 ALA A CA 1
ATOM 780 C C . ALA A 1 110 ? -18.740 -2.814 23.608 1.00 88.31 110 ALA A C 1
ATOM 782 O O . ALA A 1 110 ? -19.838 -2.610 24.117 1.00 88.31 110 ALA A O 1
ATOM 783 N N . GLY A 1 111 ? -18.344 -4.043 23.254 1.00 84.56 111 GLY A N 1
ATOM 784 C CA . GLY A 1 111 ? -19.170 -5.242 23.438 1.00 84.56 111 GLY A CA 1
ATOM 785 C C . GLY A 1 111 ? -19.478 -5.563 24.906 1.00 84.56 111 GLY A C 1
ATOM 786 O O . GLY A 1 111 ? -20.539 -6.105 25.201 1.00 84.56 111 GLY A O 1
ATOM 787 N N . THR A 1 112 ? -18.586 -5.194 25.832 1.00 85.50 112 THR A N 1
ATOM 788 C CA . THR A 1 112 ? -18.793 -5.386 27.281 1.00 85.50 112 THR A CA 1
ATOM 789 C C . THR A 1 112 ? -19.532 -4.234 27.967 1.00 85.50 112 THR A C 1
ATOM 791 O O . THR A 1 112 ? -20.187 -4.453 28.981 1.00 85.50 112 THR A O 1
ATOM 794 N N . ALA A 1 113 ? -19.439 -3.014 27.429 1.00 78.06 113 ALA A N 1
ATOM 795 C CA . ALA A 1 113 ? -19.915 -1.789 28.076 1.00 78.06 113 ALA A CA 1
ATOM 796 C C . ALA A 1 113 ? -21.390 -1.438 27.783 1.00 78.06 113 ALA A C 1
ATOM 798 O O . ALA A 1 113 ? -21.895 -0.430 28.273 1.00 78.06 113 ALA A O 1
ATOM 799 N N . GLY A 1 114 ? -22.103 -2.231 26.977 1.00 68.06 114 GLY A N 1
ATOM 800 C CA . GLY A 1 114 ? -23.488 -1.925 26.598 1.00 68.06 114 GLY A CA 1
ATOM 801 C C . GLY A 1 114 ? -23.607 -0.637 25.765 1.00 68.06 114 GLY A C 1
ATOM 802 O O . GLY A 1 114 ? -22.763 -0.356 24.920 1.00 68.06 114 GLY A O 1
ATOM 803 N N . THR A 1 115 ? -24.660 0.165 25.978 1.00 71.12 115 THR A N 1
ATOM 804 C CA . THR A 1 115 ? -24.945 1.398 25.207 1.00 71.12 115 THR A CA 1
ATOM 805 C C . THR A 1 115 ? -24.173 2.635 25.696 1.00 71.12 115 THR A C 1
ATOM 807 O O . THR A 1 115 ? -24.662 3.763 25.586 1.00 71.12 115 THR A O 1
ATOM 810 N N . GLU A 1 116 ? -22.984 2.464 26.276 1.00 85.94 116 GLU A N 1
ATOM 811 C CA . GLU A 1 116 ? -22.157 3.593 26.702 1.00 85.94 116 GLU A CA 1
ATOM 812 C C . GLU A 1 116 ? -21.628 4.379 25.492 1.00 85.94 116 GLU A C 1
ATOM 814 O O . GLU A 1 116 ? -20.741 3.949 24.758 1.00 85.94 116 GLU A O 1
ATOM 819 N N . SER A 1 117 ? -22.141 5.594 25.300 1.00 86.06 117 SER A N 1
ATOM 820 C CA . SER A 1 117 ? -21.773 6.455 24.165 1.00 86.06 117 SER A CA 1
ATOM 821 C C . SER A 1 117 ? -20.258 6.721 24.066 1.00 86.06 117 SER A C 1
ATOM 823 O O . SER A 1 117 ? -19.693 6.780 22.974 1.00 86.06 117 SER A O 1
ATOM 825 N N . ALA A 1 118 ? -19.559 6.804 25.204 1.00 89.06 118 ALA A N 1
ATOM 826 C CA . ALA A 1 118 ? -18.115 7.031 25.232 1.00 89.06 118 ALA A CA 1
ATOM 827 C C . ALA A 1 118 ? -17.296 5.836 24.707 1.00 89.06 118 ALA A C 1
ATOM 829 O O . ALA A 1 118 ? -16.260 6.042 24.071 1.00 89.06 118 ALA A O 1
ATOM 830 N N . THR A 1 119 ? -17.724 4.594 24.953 1.00 89.38 119 THR A N 1
ATOM 831 C CA . THR A 1 119 ? -17.028 3.400 24.442 1.00 89.38 119 THR A CA 1
ATOM 832 C C . THR A 1 119 ? -17.303 3.208 22.954 1.00 89.38 119 THR A C 1
ATOM 834 O O . THR A 1 119 ? -16.365 2.950 22.199 1.00 89.38 119 THR A O 1
ATOM 837 N N . ALA A 1 120 ? -18.536 3.475 22.510 1.00 88.12 120 ALA A N 1
ATOM 838 C CA . ALA A 1 120 ? -18.888 3.519 21.093 1.00 88.12 120 ALA A CA 1
ATOM 839 C C . ALA A 1 120 ? -18.047 4.557 20.323 1.00 88.12 120 ALA A C 1
ATOM 841 O O . ALA A 1 120 ? -17.457 4.239 19.291 1.00 88.12 120 ALA A O 1
ATOM 842 N N . ALA A 1 121 ? -17.895 5.774 20.860 1.00 91.56 121 ALA A N 1
ATOM 843 C CA . ALA A 1 121 ? -17.068 6.814 20.245 1.00 91.56 121 ALA A CA 1
ATOM 844 C C . ALA A 1 121 ? -15.587 6.405 20.120 1.00 91.56 121 ALA A C 1
ATOM 846 O O . ALA A 1 121 ? -14.934 6.722 19.124 1.00 91.56 121 ALA A O 1
ATOM 847 N N . ARG A 1 122 ? -15.044 5.673 21.103 1.00 92.69 122 ARG A N 1
ATOM 848 C CA . ARG A 1 122 ? -13.666 5.152 21.044 1.00 92.69 122 ARG A CA 1
ATOM 849 C C . ARG A 1 122 ? -13.496 4.074 19.978 1.00 92.69 122 ARG A C 1
ATOM 851 O O . ARG A 1 122 ? -12.461 4.075 19.316 1.00 92.69 122 ARG A O 1
ATOM 858 N N . ALA A 1 123 ? -14.483 3.192 19.804 1.00 92.44 123 ALA A N 1
ATOM 859 C CA . ALA A 1 123 ? -14.466 2.179 18.751 1.00 92.44 123 ALA A CA 1
ATOM 860 C C . ALA A 1 123 ? -14.436 2.830 17.362 1.00 92.44 123 ALA A C 1
ATOM 862 O O . ALA A 1 123 ? -13.528 2.542 16.586 1.00 92.44 123 ALA A O 1
ATOM 863 N N . VAL A 1 124 ? -15.320 3.802 17.108 1.00 93.44 124 VAL A N 1
ATOM 864 C CA . VAL A 1 124 ? -15.323 4.572 15.852 1.00 93.44 124 VAL A CA 1
ATOM 865 C C . VAL A 1 124 ? -13.988 5.290 15.643 1.00 93.44 124 VAL A C 1
ATOM 867 O O . VAL A 1 124 ? -13.398 5.203 14.573 1.00 93.44 124 VAL A O 1
ATOM 870 N N . ALA A 1 125 ? -13.447 5.952 16.671 1.00 95.44 125 ALA A N 1
ATOM 871 C CA . ALA A 1 125 ? -12.154 6.624 16.556 1.00 95.44 125 ALA A CA 1
ATOM 872 C C . ALA A 1 125 ? -11.005 5.654 16.223 1.00 95.44 125 ALA A C 1
ATOM 874 O O . ALA A 1 125 ? -10.093 6.017 15.483 1.00 95.44 125 ALA A O 1
ATOM 875 N N . ALA A 1 126 ? -11.024 4.434 16.765 1.00 95.88 126 ALA A N 1
ATOM 876 C CA . ALA A 1 126 ? -10.021 3.418 16.463 1.00 95.88 126 ALA A CA 1
ATOM 877 C C . ALA A 1 126 ? -10.148 2.889 15.023 1.00 95.88 126 ALA A C 1
ATOM 879 O O . ALA A 1 126 ? -9.135 2.721 14.347 1.00 95.88 126 ALA A O 1
ATOM 880 N N . GLU A 1 127 ? -11.371 2.713 14.521 1.00 94.50 127 GLU A N 1
ATOM 881 C CA . GLU A 1 127 ? -11.626 2.366 13.116 1.00 94.50 127 GLU A CA 1
ATOM 882 C C . GLU A 1 127 ? -11.160 3.468 12.161 1.00 94.50 127 GLU A C 1
ATOM 884 O O . GLU A 1 127 ? -10.475 3.184 11.179 1.00 94.50 127 GLU A O 1
ATOM 889 N N . THR A 1 128 ? -11.423 4.734 12.489 1.00 96.38 128 THR A N 1
ATOM 890 C CA . THR A 1 128 ? -10.929 5.874 11.708 1.00 96.38 128 THR A CA 1
ATOM 891 C C . THR A 1 128 ? -9.403 5.926 11.678 1.00 96.38 128 THR A C 1
ATOM 893 O O . THR A 1 128 ? -8.821 6.207 10.633 1.00 96.38 128 THR A O 1
ATOM 896 N N . ARG A 1 129 ? -8.725 5.627 12.796 1.00 96.50 129 ARG A N 1
ATOM 897 C CA . ARG A 1 129 ? -7.253 5.542 12.820 1.00 96.50 129 ARG A CA 1
ATOM 898 C C . ARG A 1 129 ? -6.732 4.409 11.944 1.00 96.50 129 ARG A C 1
ATOM 900 O O . ARG A 1 129 ? -5.728 4.600 11.270 1.00 96.50 129 ARG A O 1
ATOM 907 N N . LEU A 1 130 ? -7.412 3.262 11.925 1.00 95.75 130 LEU A N 1
ATOM 908 C CA . LEU A 1 130 ? -7.057 2.162 11.030 1.00 95.75 130 LEU A CA 1
ATOM 909 C C . LEU A 1 130 ? -7.205 2.567 9.560 1.00 95.75 130 LEU A C 1
ATOM 911 O O . LEU A 1 130 ? -6.281 2.352 8.779 1.00 95.75 130 LEU A O 1
ATOM 915 N N . ALA A 1 131 ? -8.318 3.206 9.196 1.00 94.88 131 ALA A N 1
ATOM 916 C CA . ALA A 1 131 ? -8.514 3.722 7.844 1.00 94.88 131 ALA A CA 1
ATOM 917 C C . ALA A 1 131 ? -7.431 4.748 7.464 1.00 94.88 131 ALA A C 1
ATOM 919 O O . ALA A 1 131 ? -6.876 4.688 6.371 1.00 94.88 131 ALA A O 1
ATOM 920 N N . ALA A 1 132 ? -7.070 5.648 8.385 1.00 95.62 132 ALA A N 1
ATOM 921 C CA . ALA A 1 132 ? -6.009 6.628 8.168 1.00 95.62 132 ALA A CA 1
ATOM 922 C C . ALA A 1 132 ? -4.623 5.982 7.997 1.00 95.62 132 ALA A C 1
ATOM 924 O O . ALA A 1 132 ? -3.856 6.421 7.146 1.00 95.62 132 ALA A O 1
ATOM 925 N N . ALA A 1 133 ? -4.312 4.926 8.756 1.00 95.88 133 ALA A N 1
ATOM 926 C CA . ALA A 1 133 ? -3.050 4.194 8.627 1.00 95.88 133 ALA A CA 1
ATOM 927 C C . ALA A 1 133 ? -2.912 3.497 7.261 1.00 95.88 133 ALA A C 1
ATOM 929 O O . ALA A 1 133 ? -1.807 3.374 6.742 1.00 95.88 133 ALA A O 1
ATOM 930 N N . LEU A 1 134 ? -4.029 3.066 6.666 1.00 95.88 134 LEU A N 1
ATOM 931 C CA . LEU A 1 134 ? -4.058 2.396 5.361 1.00 95.88 134 LEU A CA 1
ATOM 932 C C . LEU A 1 134 ? -4.192 3.368 4.178 1.00 95.88 134 LEU A C 1
ATOM 934 O O . LEU A 1 134 ? -3.890 2.992 3.049 1.00 95.88 134 LEU A O 1
ATOM 938 N N . GLN A 1 135 ? -4.583 4.624 4.412 1.00 94.88 135 GLN A N 1
ATOM 939 C CA . GLN A 1 135 ? -4.798 5.628 3.362 1.00 94.88 135 GLN A CA 1
ATOM 940 C C . GLN A 1 135 ? -3.613 5.807 2.386 1.00 94.88 135 GLN A C 1
ATOM 942 O O . GLN A 1 135 ? -3.867 5.933 1.184 1.00 94.88 135 GLN A O 1
ATOM 947 N N . PRO A 1 136 ? -2.335 5.776 2.818 1.00 95.44 136 PRO A N 1
ATOM 948 C CA . PRO A 1 136 ? -1.203 5.929 1.902 1.00 95.44 136 PRO A CA 1
ATOM 949 C C . PRO A 1 136 ? -1.012 4.759 0.922 1.00 95.44 136 PRO A C 1
ATOM 951 O O . PRO A 1 136 ? -0.298 4.912 -0.070 1.00 95.44 136 PRO A O 1
ATOM 954 N N . LEU A 1 137 ? -1.634 3.601 1.176 1.00 95.06 137 LEU A N 1
ATOM 955 C CA . LEU A 1 137 ? -1.434 2.376 0.400 1.00 95.06 137 LEU A CA 1
ATOM 956 C C . LEU A 1 137 ? -1.854 2.533 -1.066 1.00 95.06 137 LEU A C 1
ATOM 958 O O . LEU A 1 137 ? -1.137 2.080 -1.953 1.00 95.06 137 LEU A O 1
ATOM 962 N N . ALA A 1 138 ? -2.962 3.231 -1.332 1.00 91.12 138 ALA A N 1
ATOM 963 C CA . ALA A 1 138 ? -3.441 3.463 -2.695 1.00 91.12 138 ALA A CA 1
ATOM 964 C C . ALA A 1 138 ? -2.427 4.261 -3.534 1.00 91.12 138 ALA A C 1
ATOM 966 O O . ALA A 1 138 ? -2.157 3.928 -4.687 1.00 91.12 138 ALA A O 1
ATOM 967 N N . GLY A 1 139 ? -1.810 5.286 -2.934 1.00 93.62 139 GLY A N 1
ATOM 968 C CA . GLY A 1 139 ? -0.752 6.054 -3.591 1.00 93.62 139 GLY A CA 1
ATOM 969 C C . GLY A 1 139 ? 0.506 5.219 -3.828 1.00 93.62 139 GLY A C 1
ATOM 970 O O . GLY A 1 139 ? 1.145 5.350 -4.867 1.00 93.62 139 GLY A O 1
ATOM 971 N N . LEU A 1 140 ? 0.847 4.329 -2.894 1.00 95.31 140 LEU A N 1
ATOM 972 C CA . LEU A 1 140 ? 1.986 3.423 -3.033 1.00 95.31 140 LEU A CA 1
ATOM 973 C C . LEU A 1 140 ? 1.771 2.386 -4.150 1.00 95.31 140 LEU A C 1
ATOM 975 O O . LEU A 1 140 ? 2.688 2.145 -4.930 1.00 95.31 140 LEU A O 1
ATOM 979 N N . ALA A 1 141 ? 0.565 1.822 -4.259 1.00 93.69 141 ALA A N 1
ATOM 980 C CA . ALA A 1 141 ? 0.197 0.885 -5.320 1.00 93.69 141 ALA A CA 1
ATOM 981 C C . ALA A 1 141 ? 0.286 1.539 -6.707 1.00 93.69 141 ALA A C 1
ATOM 983 O O . ALA A 1 141 ? 0.923 0.994 -7.602 1.00 93.69 141 ALA A O 1
ATOM 984 N N . PHE A 1 142 ? -0.234 2.761 -6.851 1.00 93.44 142 PHE A N 1
ATOM 985 C CA . PHE A 1 142 ? -0.106 3.523 -8.093 1.00 93.44 142 PHE A CA 1
ATOM 986 C C . PHE A 1 142 ? 1.363 3.740 -8.498 1.00 93.44 142 PHE A C 1
ATOM 988 O O . PHE A 1 142 ? 1.729 3.546 -9.653 1.00 93.44 142 PHE A O 1
ATOM 995 N N . ARG A 1 143 ? 2.235 4.084 -7.539 1.00 95.06 143 ARG A N 1
ATOM 996 C CA . ARG A 1 143 ? 3.676 4.242 -7.804 1.00 95.06 143 ARG A CA 1
ATOM 997 C C . ARG A 1 143 ? 4.356 2.935 -8.211 1.00 95.06 143 ARG A C 1
ATOM 999 O O . ARG A 1 143 ? 5.251 2.965 -9.050 1.00 95.06 143 ARG A O 1
ATOM 1006 N N . LEU A 1 144 ? 3.940 1.802 -7.642 1.00 94.94 144 LEU A N 1
ATOM 1007 C CA . LEU A 1 144 ? 4.424 0.484 -8.060 1.00 94.94 144 LEU A CA 1
ATOM 1008 C C . LEU A 1 144 ? 4.046 0.176 -9.513 1.00 94.94 144 LEU A C 1
ATOM 1010 O O . LEU A 1 144 ? 4.897 -0.296 -10.266 1.00 94.94 144 LEU A O 1
ATOM 1014 N N . ASP A 1 145 ? 2.814 0.486 -9.916 1.00 93.38 145 ASP A N 1
ATOM 1015 C CA . ASP A 1 145 ? 2.348 0.280 -11.291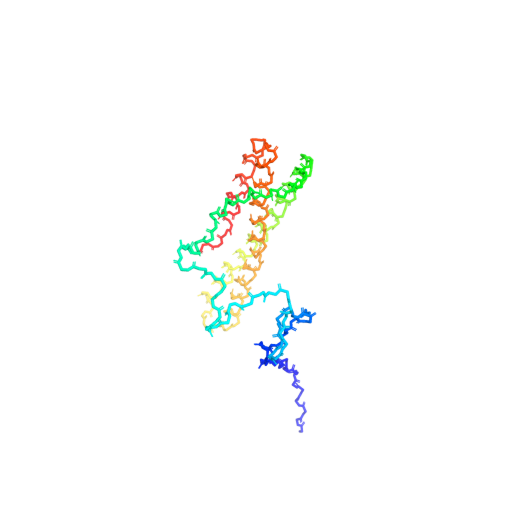 1.00 93.38 145 ASP A CA 1
ATOM 1016 C C . ASP A 1 145 ? 3.098 1.180 -12.286 1.00 93.38 145 ASP A C 1
ATOM 1018 O O . ASP A 1 145 ? 3.546 0.707 -13.334 1.00 93.38 145 ASP A O 1
ATOM 1022 N N . GLU A 1 146 ? 3.318 2.455 -11.940 1.00 93.00 146 GLU A N 1
ATOM 1023 C CA . GLU A 1 146 ? 4.134 3.374 -12.747 1.00 93.00 146 GLU A CA 1
ATOM 1024 C C . GLU A 1 146 ? 5.566 2.853 -12.929 1.00 93.00 146 GLU A C 1
ATOM 1026 O O . GLU A 1 146 ? 6.108 2.881 -14.036 1.00 93.00 146 GLU A O 1
ATOM 1031 N N . LEU A 1 147 ? 6.179 2.323 -11.867 1.00 93.12 147 LEU A N 1
ATOM 1032 C CA . LEU A 1 147 ? 7.532 1.775 -11.929 1.00 93.12 147 LEU A CA 1
ATOM 1033 C C . LEU A 1 147 ? 7.593 0.476 -12.752 1.00 93.12 147 LEU A C 1
ATOM 1035 O O . LEU A 1 147 ? 8.548 0.248 -13.502 1.00 93.12 147 LEU A O 1
ATOM 1039 N N . ALA A 1 148 ? 6.562 -0.365 -12.664 1.00 92.06 148 ALA A N 1
ATOM 1040 C CA . ALA A 1 148 ? 6.434 -1.580 -13.466 1.00 92.06 148 ALA A CA 1
ATOM 1041 C C . ALA A 1 148 ? 6.227 -1.294 -14.965 1.00 92.06 148 ALA A C 1
ATOM 1043 O O . ALA A 1 148 ? 6.631 -2.107 -15.806 1.00 92.06 148 ALA A O 1
ATOM 1044 N N . ALA A 1 149 ? 5.613 -0.158 -15.307 1.00 90.38 149 ALA A N 1
ATOM 1045 C CA . ALA A 1 149 ? 5.522 0.337 -16.678 1.00 90.38 149 ALA A CA 1
ATOM 1046 C C . ALA A 1 149 ? 6.869 0.906 -17.152 1.00 90.38 149 ALA A C 1
ATOM 1048 O O . ALA A 1 149 ? 7.399 0.456 -18.165 1.00 90.38 149 ALA A O 1
ATOM 1049 N N . ALA A 1 150 ? 7.490 1.791 -16.365 1.00 88.56 150 ALA A N 1
ATOM 1050 C CA . ALA A 1 150 ? 8.766 2.416 -16.717 1.00 88.56 150 ALA A CA 1
ATOM 1051 C C . ALA A 1 150 ? 9.894 1.392 -16.950 1.00 88.56 150 ALA A C 1
ATOM 1053 O O . ALA A 1 150 ? 10.687 1.522 -17.880 1.00 88.56 150 ALA A O 1
ATOM 1054 N N . THR A 1 151 ? 9.952 0.337 -16.132 1.00 89.12 151 THR A N 1
ATOM 1055 C CA . THR A 1 151 ? 10.934 -0.752 -16.293 1.00 89.12 151 THR A CA 1
ATOM 1056 C C . THR A 1 151 ? 10.633 -1.672 -17.478 1.00 89.12 151 THR A C 1
ATOM 1058 O O . THR A 1 151 ? 11.542 -2.318 -17.999 1.00 89.12 151 THR A O 1
ATOM 1061 N N . ALA A 1 152 ? 9.380 -1.735 -17.933 1.00 86.38 152 ALA A N 1
ATOM 1062 C CA . ALA A 1 152 ? 9.007 -2.458 -19.146 1.00 86.38 152 ALA A CA 1
ATOM 1063 C C . ALA A 1 152 ? 9.529 -1.759 -20.394 1.00 86.38 152 ALA A C 1
ATOM 1065 O O . ALA A 1 152 ? 10.143 -2.404 -21.241 1.00 86.38 152 ALA A O 1
ATOM 1066 N N . ASP A 1 153 ? 9.320 -0.447 -20.458 1.00 82.38 153 ASP A N 1
ATOM 1067 C CA . ASP A 1 153 ? 9.724 0.385 -21.587 1.00 82.38 153 ASP A CA 1
ATOM 1068 C C . ASP A 1 153 ? 11.254 0.462 -21.700 1.00 82.38 153 ASP A C 1
ATOM 1070 O O . ASP A 1 153 ? 11.802 0.477 -22.800 1.00 82.38 153 ASP A O 1
ATOM 1074 N N . ALA A 1 154 ? 11.955 0.424 -20.561 1.00 80.75 154 ALA A N 1
ATOM 1075 C CA . ALA A 1 154 ? 13.415 0.373 -20.500 1.00 80.75 154 ALA A CA 1
ATOM 1076 C C . ALA A 1 154 ? 14.020 -1.000 -20.865 1.00 80.75 154 ALA A C 1
ATOM 1078 O O . ALA A 1 154 ? 15.225 -1.093 -21.082 1.00 80.75 154 ALA A O 1
ATOM 1079 N N . GLY A 1 155 ? 13.219 -2.073 -20.916 1.00 76.06 155 GLY A N 1
ATOM 1080 C CA . GLY A 1 155 ? 13.701 -3.444 -21.139 1.00 76.06 155 GLY A CA 1
ATOM 1081 C C . GLY A 1 155 ? 14.281 -4.144 -19.899 1.00 76.06 155 GLY A C 1
ATOM 1082 O O . GLY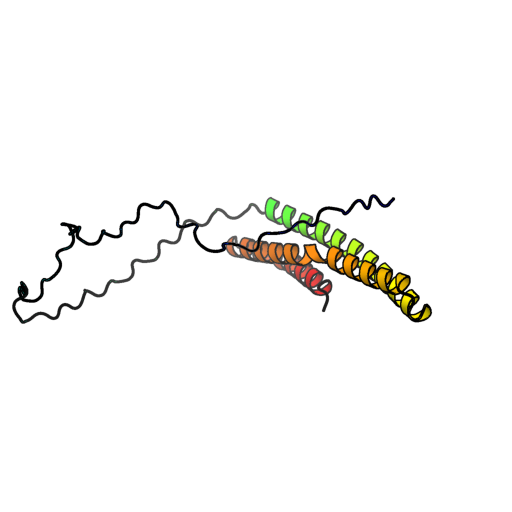 A 1 155 ? 14.650 -5.315 -19.977 1.00 76.06 155 GLY A O 1
ATOM 1083 N N . ASP A 1 156 ? 14.287 -3.482 -18.740 1.00 83.25 156 ASP A N 1
ATOM 1084 C CA . ASP A 1 156 ? 14.845 -3.991 -17.477 1.00 83.25 156 ASP A CA 1
ATOM 1085 C C . ASP A 1 156 ? 13.839 -4.795 -16.633 1.00 83.25 156 ASP A C 1
ATOM 1087 O O . ASP A 1 156 ? 14.159 -5.258 -15.535 1.00 83.25 156 ASP A O 1
ATOM 1091 N N . ARG A 1 157 ? 12.610 -5.000 -17.125 1.00 80.75 157 ARG A N 1
ATOM 1092 C CA . ARG A 1 157 ? 11.527 -5.681 -16.390 1.00 80.75 157 ARG A CA 1
ATOM 1093 C C . ARG A 1 157 ? 11.958 -7.012 -15.775 1.00 80.75 157 ARG A C 1
ATOM 1095 O O . ARG A 1 157 ? 11.584 -7.291 -14.642 1.00 80.75 157 ARG A O 1
ATOM 1102 N N . ALA A 1 158 ? 12.738 -7.825 -16.487 1.00 87.38 158 ALA A N 1
ATOM 1103 C CA . ALA A 1 158 ? 13.168 -9.131 -15.985 1.00 87.38 158 ALA A CA 1
ATOM 1104 C C . ALA A 1 158 ? 14.034 -9.032 -14.715 1.00 87.38 158 ALA A C 1
ATOM 1106 O O . ALA A 1 158 ? 13.959 -9.915 -13.868 1.00 87.38 158 ALA A O 1
ATOM 1107 N N . ALA A 1 159 ? 14.810 -7.954 -14.553 1.00 90.19 159 ALA A N 1
ATOM 1108 C CA . ALA A 1 159 ? 15.675 -7.759 -13.391 1.00 90.19 159 ALA A CA 1
ATOM 1109 C C . ALA A 1 159 ? 14.888 -7.438 -12.108 1.00 90.19 159 ALA A C 1
ATOM 1111 O O . ALA A 1 159 ? 15.341 -7.762 -11.013 1.00 90.19 159 ALA A O 1
ATOM 1112 N N . TYR A 1 160 ? 13.708 -6.821 -12.241 1.00 92.50 160 TYR A N 1
ATOM 1113 C CA . TYR A 1 160 ? 12.909 -6.329 -11.111 1.00 92.50 160 TYR A CA 1
ATOM 1114 C C . TYR A 1 160 ? 11.545 -7.014 -10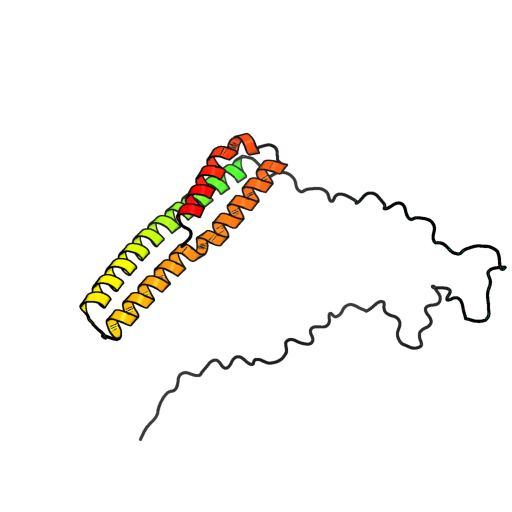.960 1.00 92.50 160 TYR A C 1
ATOM 1116 O O . TYR A 1 160 ? 10.822 -6.720 -10.008 1.00 92.50 160 TYR A O 1
ATOM 1124 N N . ALA A 1 161 ? 11.184 -7.927 -11.869 1.00 91.56 161 ALA A N 1
ATOM 1125 C CA . ALA A 1 161 ? 9.862 -8.551 -11.931 1.00 91.56 161 ALA A CA 1
ATOM 1126 C C . ALA A 1 161 ? 9.454 -9.214 -10.610 1.00 91.56 161 ALA A C 1
ATOM 1128 O O . ALA A 1 161 ? 8.352 -8.972 -10.119 1.00 91.56 161 ALA A O 1
ATOM 1129 N N . ASP A 1 162 ? 10.347 -10.005 -10.012 1.00 95.12 162 ASP A N 1
ATOM 1130 C CA . ASP A 1 162 ? 10.048 -10.724 -8.771 1.00 95.12 162 ASP A CA 1
ATOM 1131 C C . ASP A 1 162 ? 9.845 -9.775 -7.587 1.00 95.12 162 ASP A C 1
ATOM 1133 O O . ASP A 1 162 ? 8.944 -9.987 -6.771 1.00 95.12 162 ASP A O 1
ATOM 1137 N N . TRP A 1 163 ? 10.639 -8.703 -7.515 1.00 95.69 163 TRP A N 1
ATOM 1138 C CA . TRP A 1 163 ? 10.537 -7.712 -6.446 1.00 95.69 163 TRP A CA 1
ATOM 1139 C C . TRP A 1 163 ? 9.252 -6.900 -6.574 1.00 95.69 163 TRP A C 1
ATOM 1141 O O . TRP A 1 163 ? 8.482 -6.829 -5.619 1.00 95.69 163 TRP A O 1
ATOM 1151 N N . LEU A 1 164 ? 8.961 -6.377 -7.767 1.00 95.12 164 LEU A N 1
ATOM 1152 C CA . LEU A 1 164 ? 7.705 -5.681 -8.051 1.00 95.12 164 LEU A CA 1
ATOM 1153 C C . LEU A 1 164 ? 6.503 -6.575 -7.731 1.00 95.12 164 LEU A C 1
ATOM 1155 O O . LEU A 1 164 ? 5.608 -6.162 -7.000 1.00 95.12 164 LEU A O 1
ATOM 1159 N N . ALA A 1 165 ? 6.517 -7.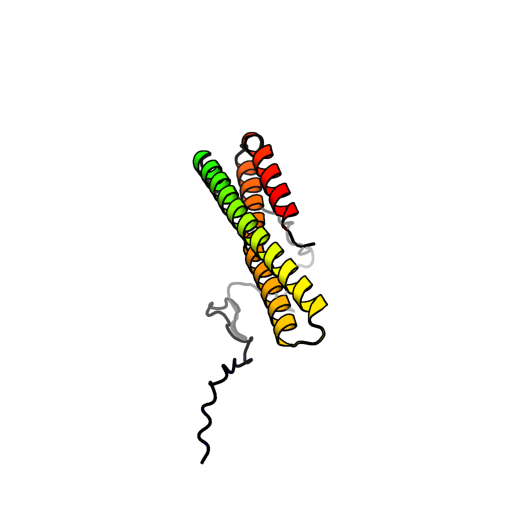835 -8.176 1.00 94.62 165 ALA A N 1
ATOM 1160 C CA . ALA A 1 165 ? 5.437 -8.775 -7.899 1.00 94.62 165 ALA A CA 1
ATOM 1161 C C . ALA A 1 165 ? 5.287 -9.079 -6.397 1.00 94.62 165 ALA A C 1
ATOM 1163 O O . ALA A 1 165 ? 4.167 -9.243 -5.910 1.00 94.62 165 ALA A O 1
ATOM 1164 N N . ALA A 1 166 ? 6.391 -9.162 -5.649 1.00 96.56 166 ALA A N 1
ATOM 1165 C CA . ALA A 1 166 ? 6.353 -9.327 -4.200 1.00 96.56 166 ALA A CA 1
ATOM 1166 C C . ALA A 1 166 ? 5.734 -8.105 -3.506 1.00 96.56 166 ALA A C 1
ATOM 1168 O O . ALA A 1 166 ? 4.854 -8.280 -2.661 1.00 96.56 166 ALA A O 1
ATOM 1169 N N . LEU A 1 167 ? 6.130 -6.890 -3.898 1.00 96.38 167 LEU A N 1
ATOM 1170 C CA . LEU A 1 167 ? 5.584 -5.652 -3.339 1.00 96.38 167 LEU A CA 1
ATOM 1171 C C . LEU A 1 167 ? 4.093 -5.494 -3.677 1.00 96.38 167 LEU A C 1
ATOM 1173 O O . LEU A 1 167 ? 3.305 -5.191 -2.785 1.00 96.38 167 LEU A O 1
ATOM 1177 N N . SER A 1 168 ? 3.673 -5.789 -4.911 1.00 94.69 168 SER A N 1
ATOM 1178 C CA . SER A 1 168 ? 2.259 -5.739 -5.311 1.00 94.69 168 SER A CA 1
ATOM 1179 C C . SER A 1 168 ? 1.397 -6.734 -4.531 1.00 94.69 168 SER A C 1
ATOM 1181 O O . SER A 1 168 ? 0.316 -6.378 -4.065 1.00 94.69 168 SER A O 1
ATOM 1183 N N . ARG A 1 169 ? 1.870 -7.975 -4.323 1.00 95.19 169 ARG A N 1
ATOM 1184 C CA . ARG A 1 169 ? 1.155 -8.958 -3.484 1.00 95.19 169 ARG A CA 1
ATOM 1185 C C . ARG A 1 169 ? 1.041 -8.495 -2.036 1.00 95.19 169 ARG A C 1
ATOM 1187 O O . ARG A 1 169 ? 0.001 -8.685 -1.412 1.00 95.19 169 ARG A O 1
ATOM 1194 N N . ARG A 1 170 ? 2.109 -7.899 -1.506 1.00 95.31 170 ARG A N 1
ATOM 1195 C CA . ARG A 1 170 ? 2.148 -7.374 -0.141 1.00 95.31 170 ARG A CA 1
ATOM 1196 C C . ARG A 1 170 ? 1.168 -6.211 0.028 1.00 95.31 170 ARG A C 1
ATOM 1198 O O . ARG A 1 170 ? 0.378 -6.232 0.964 1.00 95.31 170 ARG A O 1
ATOM 1205 N N . ALA A 1 171 ? 1.120 -5.289 -0.934 1.00 93.38 171 ALA A N 1
ATOM 1206 C CA . ALA A 1 171 ? 0.140 -4.208 -0.957 1.00 93.38 171 ALA A CA 1
ATOM 1207 C C . ALA A 1 171 ? -1.305 -4.734 -1.025 1.00 93.38 171 ALA A C 1
ATOM 1209 O O . ALA A 1 171 ? -2.136 -4.334 -0.213 1.00 93.38 171 ALA A O 1
ATOM 1210 N N . ALA A 1 172 ? -1.595 -5.696 -1.908 1.00 91.06 172 ALA A N 1
ATOM 1211 C CA . ALA A 1 172 ? -2.922 -6.309 -2.012 1.00 91.06 172 ALA A CA 1
ATOM 1212 C C . ALA A 1 172 ? -3.363 -7.022 -0.717 1.00 91.06 172 ALA A C 1
ATOM 1214 O O . ALA A 1 172 ? -4.549 -7.063 -0.408 1.00 91.06 172 ALA A O 1
ATOM 1215 N N . GLY A 1 173 ? -2.420 -7.561 0.064 1.00 91.81 173 GLY A N 1
ATOM 1216 C CA . GLY A 1 173 ? -2.705 -8.170 1.367 1.00 91.81 173 GLY A CA 1
ATOM 1217 C C . GLY A 1 173 ? -3.039 -7.171 2.483 1.00 91.81 173 GLY A C 1
ATOM 1218 O O . GLY A 1 173 ? -3.533 -7.577 3.536 1.00 91.81 173 GLY A O 1
ATOM 1219 N N . LEU A 1 174 ? -2.762 -5.879 2.286 1.00 88.81 174 LEU A N 1
ATOM 1220 C CA . LEU A 1 174 ? -3.042 -4.819 3.259 1.00 88.81 174 LEU A CA 1
ATOM 1221 C C . LEU A 1 174 ? -4.333 -4.060 2.978 1.00 88.81 174 LEU A C 1
ATOM 1223 O O . LEU A 1 174 ? -4.840 -3.412 3.899 1.00 88.81 174 LEU A O 1
ATOM 1227 N N . ASP A 1 175 ? -4.834 -4.146 1.749 1.00 78.75 175 ASP A N 1
ATOM 1228 C CA . ASP A 1 175 ? -6.063 -3.497 1.317 1.00 78.75 175 ASP A CA 1
ATOM 1229 C C . ASP A 1 175 ? -7.245 -4.010 2.164 1.00 78.75 175 ASP A C 1
ATOM 1231 O O . ASP A 1 175 ? -7.437 -5.229 2.278 1.00 78.75 175 ASP A O 1
ATOM 1235 N N . PRO A 1 176 ? -7.992 -3.127 2.853 1.00 66.81 176 PRO A N 1
ATOM 1236 C CA . PRO A 1 176 ? -9.157 -3.547 3.615 1.00 66.81 176 PRO A CA 1
ATOM 1237 C C . PRO A 1 176 ? -10.242 -4.056 2.654 1.00 66.81 176 PRO A C 1
ATOM 1239 O O . PRO A 1 176 ? -10.847 -3.270 1.931 1.00 66.81 176 PRO A O 1
ATOM 1242 N N . GLN A 1 177 ? -10.469 -5.374 2.664 1.00 52.19 177 GLN A N 1
ATOM 1243 C CA . GLN A 1 177 ? -11.620 -6.026 2.019 1.00 52.19 177 GLN A CA 1
ATOM 1244 C C . GLN A 1 177 ? -12.940 -5.585 2.659 1.00 52.19 177 GLN A C 1
ATOM 1246 O O . GLN A 1 177 ? -12.975 -5.466 3.909 1.00 52.19 177 GLN A O 1
#

Foldseek 3Di:
DDDDDDDDDPDDDPDDPDDPDDPDPDPDDDVPDDPPPDDDDDPPDDPDDPDDDPDPPPPPPDPPDDPPDDDQDDPVVLVVVLVVLVVLLVQLVVQLVVLVVQLVVLVVVPVVPDPPPVSVVSNVVSVVSNCVSLVCLVVSLVVLVVSCVSCVVVVNNVVCVVSSVVSNVSSVVSDDD

pLDDT: mean 75.98, std 20.02, range [41.0, 97.81]

Organism: NCBI:txid1981098

Secondary structure (DSSP, 8-state):
---------------------------SPPTT---TTS----TT---S-S----PPP---PPPP--PPPPPPPPHHHHHHHHHHHHHHHHHHHHHHHHHHHHHHHHHHHHHHHTT-HHHHHHHHHHHHHHHHHHTHHHHHHHHHHHHHHHHHHTT-HHHHHHHHHHHHHHHHHHS--

Sequence (177 aa):
MLARQIPILLLLPLAACSARGGDWPTLAPRAGEISPMVPRNVAGQQRCPVAVDCAPPAVVAAPESVAPQPPAPPAAAVLAELTQIEAKMDAIERDAATARRDAATARAAAGTAGTESATAARAVAAETRLAAALQPLAGLAFRLDELAAATADAGDRAAYADWLAALSRRAAGLDPQ